Protein AF-A0A2T1G2M9-F1 (afdb_monomer_lite)

Organism: NCBI:txid2107692

Radius of gyration: 18.9 Å; chains: 1; bounding box: 40×46×60 Å

Sequence (137 aa):
MAQLNNSDRDLKHLKDRISRMSFEEITSLNQQALITLLFIYSNGVNEYSDKDIEMYPGLAEQNRIVHETVGDYLILDLLRCSGYIEGESGRQSRWSKIFLTDKGLEKAKQLHKNFVATIAKRAEAVDSSIDIMHLTS

Secondary structure (DSSP, 8-state):
-HHHHHHHHHHHHHHHHHTTS-HHHHHHHHHHHHHHHHHHHHTT-SEEEHHHHHTHHHHHHHTT--HHHHHTTHHHHHHHHTTSEEEE--SS-S-SEEEE-HHHHHHHHHHHHHHHHHHHHHHHHHHHHHHHHHS--

pLDDT: mean 70.48, std 14.75, range [35.69, 93.56]

Structure (mmCIF, N/CA/C/O backbone):
data_AF-A0A2T1G2M9-F1
#
_entry.id   AF-A0A2T1G2M9-F1
#
loop_
_atom_site.group_PDB
_atom_site.id
_atom_site.type_symbol
_atom_site.label_atom_id
_atom_site.label_alt_id
_atom_site.label_comp_id
_atom_site.label_asym_id
_atom_site.label_entity_id
_atom_site.label_seq_id
_atom_site.pdbx_PDB_ins_code
_atom_site.Cartn_x
_atom_site.Cartn_y
_atom_site.Cartn_z
_atom_site.occupancy
_atom_site.B_iso_or_equiv
_atom_site.auth_seq_id
_atom_site.auth_comp_id
_atom_site.auth_asym_id
_atom_site.auth_atom_id
_atom_site.pdbx_PDB_model_num
ATOM 1 N N . MET A 1 1 ? 7.390 -16.611 -21.561 1.00 37.44 1 MET A N 1
ATOM 2 C CA . MET A 1 1 ? 8.665 -16.731 -20.811 1.00 37.44 1 MET A CA 1
ATOM 3 C C . MET A 1 1 ? 9.359 -15.388 -20.518 1.00 37.44 1 MET A C 1
ATOM 5 O O . MET A 1 1 ? 10.089 -15.332 -19.544 1.00 37.44 1 MET A O 1
ATOM 9 N N . ALA A 1 2 ? 9.126 -14.292 -21.263 1.00 38.94 2 ALA A N 1
ATOM 10 C CA . ALA A 1 2 ? 9.784 -12.993 -21.009 1.00 38.94 2 ALA A CA 1
ATOM 11 C C . ALA A 1 2 ? 9.288 -12.212 -19.762 1.00 38.94 2 ALA A C 1
ATOM 13 O O . ALA A 1 2 ? 10.010 -11.360 -19.259 1.00 38.94 2 ALA A O 1
ATOM 14 N N . GLN A 1 3 ? 8.093 -12.508 -19.233 1.00 38.34 3 GLN A N 1
ATOM 15 C CA . GLN A 1 3 ? 7.515 -11.787 -18.084 1.00 38.34 3 GLN A CA 1
ATOM 16 C C . GLN A 1 3 ? 8.158 -12.134 -16.727 1.00 38.34 3 GLN A C 1
ATOM 18 O O . GLN A 1 3 ? 8.240 -11.270 -15.860 1.00 38.34 3 GLN A O 1
ATOM 23 N N . LEU A 1 4 ? 8.663 -13.362 -16.552 1.00 35.69 4 LEU A N 1
ATOM 24 C CA . LEU A 1 4 ? 9.295 -13.801 -15.297 1.00 35.69 4 LEU A CA 1
ATOM 25 C C . LEU A 1 4 ? 10.619 -13.064 -15.023 1.00 35.69 4 LEU A C 1
ATOM 27 O O . LEU A 1 4 ? 10.869 -12.644 -13.899 1.00 35.69 4 LEU A O 1
ATOM 31 N N . ASN A 1 5 ? 11.418 -12.808 -16.066 1.00 42.44 5 ASN A N 1
ATOM 32 C CA . ASN A 1 5 ? 12.734 -12.167 -15.936 1.00 42.44 5 ASN A CA 1
ATOM 33 C C . ASN A 1 5 ? 12.679 -10.691 -15.500 1.00 42.44 5 ASN A C 1
ATOM 35 O O . ASN A 1 5 ? 13.643 -10.192 -14.918 1.00 42.44 5 ASN A O 1
ATOM 39 N N . ASN A 1 6 ? 11.579 -9.986 -15.782 1.00 49.31 6 ASN A N 1
ATOM 40 C CA . ASN A 1 6 ? 11.415 -8.590 -15.368 1.00 49.31 6 ASN A CA 1
ATOM 41 C C . ASN A 1 6 ? 10.977 -8.490 -13.900 1.00 49.31 6 ASN A C 1
ATOM 43 O O . ASN A 1 6 ? 11.483 -7.641 -13.174 1.00 49.31 6 ASN A O 1
ATOM 47 N N . SER A 1 7 ? 10.122 -9.407 -13.435 1.00 56.09 7 SER A N 1
ATOM 48 C CA . SER A 1 7 ? 9.645 -9.420 -12.046 1.00 56.09 7 SER A CA 1
ATOM 49 C C . SER A 1 7 ? 10.781 -9.629 -11.036 1.00 56.09 7 SER A C 1
ATOM 51 O O . SER A 1 7 ? 10.818 -8.955 -10.010 1.00 56.09 7 SER A O 1
ATOM 53 N N . ASP A 1 8 ? 11.736 -10.515 -11.330 1.00 59.84 8 ASP A N 1
ATOM 54 C CA . ASP A 1 8 ? 12.868 -10.787 -10.431 1.00 59.84 8 ASP A CA 1
ATOM 55 C C . ASP A 1 8 ? 13.885 -9.639 -10.387 1.00 59.84 8 ASP A C 1
ATOM 57 O O . ASP A 1 8 ? 14.480 -9.353 -9.342 1.00 59.84 8 ASP A O 1
ATOM 61 N N . ARG A 1 9 ? 14.077 -8.947 -11.515 1.00 63.16 9 ARG A N 1
ATOM 62 C CA . ARG A 1 9 ? 14.957 -7.777 -11.603 1.00 63.16 9 ARG A CA 1
ATOM 63 C C . ARG A 1 9 ? 14.388 -6.597 -10.817 1.00 63.16 9 ARG A C 1
ATOM 65 O O . ARG A 1 9 ? 15.129 -5.959 -10.069 1.00 63.16 9 ARG A O 1
ATOM 72 N N . ASP A 1 10 ? 13.089 -6.358 -10.945 1.00 64.38 10 ASP A N 1
ATOM 73 C CA . ASP A 1 10 ? 12.380 -5.284 -10.248 1.00 64.38 10 ASP A CA 1
ATOM 74 C C . ASP A 1 10 ? 12.355 -5.530 -8.734 1.00 64.38 10 ASP A C 1
ATOM 76 O O . ASP A 1 10 ? 12.642 -4.629 -7.943 1.00 64.38 10 ASP A O 1
ATOM 80 N N . LEU A 1 11 ? 12.136 -6.784 -8.323 1.00 67.38 11 LEU A N 1
ATOM 81 C CA . LEU A 1 11 ? 12.210 -7.195 -6.922 1.00 67.38 11 LEU A CA 1
ATOM 82 C C . LEU A 1 11 ? 13.616 -6.985 -6.339 1.00 67.38 11 LEU A C 1
ATOM 84 O O . LEU A 1 11 ? 13.758 -6.549 -5.195 1.00 67.38 11 LEU A O 1
ATOM 88 N N . LYS A 1 12 ? 14.666 -7.292 -7.112 1.00 76.44 12 LYS A N 1
ATOM 89 C CA . LYS A 1 12 ? 16.057 -7.072 -6.698 1.00 76.44 12 LYS A CA 1
ATOM 90 C C . LYS A 1 12 ? 16.358 -5.583 -6.529 1.00 76.44 12 LYS A C 1
ATOM 92 O O . LYS A 1 12 ? 16.911 -5.201 -5.505 1.00 76.44 12 LYS A O 1
ATOM 97 N N . HIS A 1 13 ? 15.944 -4.750 -7.480 1.00 76.06 13 HIS A N 1
ATOM 98 C CA . HIS A 1 13 ? 16.124 -3.301 -7.402 1.00 76.06 13 HIS A CA 1
ATOM 99 C C . HIS A 1 13 ? 15.395 -2.689 -6.194 1.00 76.06 13 HIS A C 1
ATOM 101 O O . HIS A 1 13 ? 15.981 -1.894 -5.458 1.00 76.06 13 HIS A O 1
ATOM 107 N N . LEU A 1 14 ? 14.151 -3.111 -5.933 1.00 76.50 14 LEU A N 1
ATOM 108 C CA . LEU A 1 14 ? 13.387 -2.691 -4.754 1.00 76.50 14 LEU A CA 1
ATOM 109 C C . LEU A 1 14 ? 14.099 -3.081 -3.450 1.00 76.50 14 LEU A C 1
ATOM 111 O O . LEU A 1 14 ? 14.249 -2.248 -2.557 1.00 76.50 14 LEU A O 1
ATOM 115 N N . LYS A 1 15 ? 14.574 -4.330 -3.347 1.00 79.69 15 LYS A N 1
ATOM 116 C CA . LYS A 1 15 ? 15.324 -4.816 -2.177 1.00 79.69 15 LYS A CA 1
ATOM 117 C C . LYS A 1 15 ? 16.620 -4.041 -1.961 1.00 79.69 15 LYS A C 1
ATOM 119 O O . LYS A 1 15 ? 16.880 -3.609 -0.840 1.00 79.69 15 LYS A O 1
ATOM 124 N N . ASP A 1 16 ? 17.398 -3.834 -3.021 1.00 83.62 16 ASP A N 1
ATOM 125 C CA . ASP A 1 16 ? 18.659 -3.092 -2.960 1.00 83.62 16 ASP A CA 1
ATOM 126 C C . ASP A 1 16 ? 18.419 -1.655 -2.485 1.00 83.62 16 ASP A C 1
ATOM 128 O O . ASP A 1 16 ? 19.193 -1.130 -1.683 1.00 83.62 16 ASP A O 1
ATOM 132 N N . ARG A 1 17 ? 17.318 -1.031 -2.910 1.00 79.81 17 ARG A N 1
ATOM 133 C CA . ARG A 1 17 ? 16.966 0.329 -2.504 1.00 79.81 17 ARG A CA 1
ATOM 134 C C . ARG A 1 17 ? 16.499 0.407 -1.053 1.00 79.81 17 ARG A C 1
ATOM 136 O O . ARG A 1 17 ? 17.063 1.194 -0.302 1.00 79.81 17 ARG A O 1
ATOM 143 N N . ILE A 1 18 ? 15.573 -0.458 -0.632 1.00 81.06 18 ILE A N 1
ATOM 144 C CA . ILE A 1 18 ? 15.118 -0.536 0.770 1.00 81.06 18 ILE A CA 1
ATOM 145 C C . ILE A 1 18 ? 16.299 -0.805 1.713 1.00 81.06 18 ILE A C 1
ATOM 147 O O . ILE A 1 18 ? 16.361 -0.225 2.790 1.00 81.06 18 ILE A O 1
ATOM 151 N N . SER A 1 19 ? 17.273 -1.626 1.304 1.00 83.50 19 SER A N 1
ATOM 152 C CA . SER A 1 19 ? 18.442 -1.953 2.136 1.00 83.50 19 SER A CA 1
ATOM 153 C C . SER A 1 19 ? 19.365 -0.766 2.444 1.00 83.50 19 SER A C 1
ATOM 155 O O . SER A 1 19 ? 20.139 -0.829 3.396 1.00 83.50 19 SER A O 1
ATOM 157 N N . ARG A 1 20 ? 19.292 0.308 1.647 1.00 85.56 20 ARG A N 1
ATOM 158 C CA . ARG A 1 20 ? 20.090 1.535 1.811 1.00 85.56 20 ARG A CA 1
ATOM 159 C C . ARG A 1 20 ? 19.332 2.649 2.529 1.00 85.56 20 ARG A C 1
ATOM 161 O O . ARG A 1 20 ? 19.926 3.685 2.803 1.00 85.56 20 ARG A O 1
ATOM 168 N N 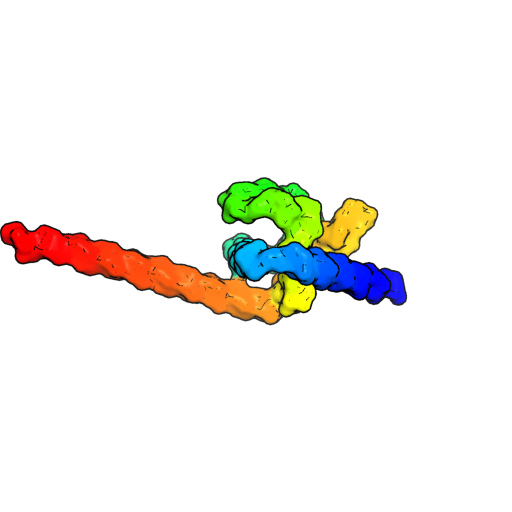. MET A 1 21 ? 18.044 2.449 2.795 1.00 84.62 21 MET A N 1
ATOM 169 C CA . MET A 1 21 ? 17.198 3.417 3.483 1.00 84.62 21 MET A CA 1
ATOM 170 C C . MET A 1 21 ? 17.359 3.270 4.995 1.00 84.62 21 MET A C 1
ATOM 172 O O . MET A 1 21 ? 17.470 2.165 5.532 1.00 84.62 21 MET A O 1
ATOM 176 N N . SER A 1 22 ? 17.337 4.394 5.696 1.00 84.38 22 SER A N 1
ATOM 177 C CA . SER A 1 22 ? 17.193 4.430 7.145 1.00 84.38 22 SER A CA 1
ATOM 178 C C . SER A 1 22 ? 15.830 3.884 7.580 1.00 84.38 22 SER A C 1
ATOM 180 O O . SER A 1 22 ? 14.872 3.791 6.808 1.00 84.38 22 SER A O 1
ATOM 182 N N . PHE A 1 23 ? 15.715 3.549 8.864 1.00 80.44 23 PHE A N 1
ATOM 183 C CA . PHE A 1 23 ? 14.453 3.081 9.435 1.00 80.44 23 PHE A CA 1
ATOM 184 C C . PHE A 1 23 ? 13.313 4.109 9.291 1.00 80.44 23 PHE A C 1
ATOM 186 O O . PHE A 1 23 ? 12.163 3.736 9.041 1.00 80.44 23 PHE A O 1
ATOM 193 N N . GLU A 1 24 ? 13.624 5.400 9.419 1.00 83.12 24 GLU A N 1
ATOM 194 C CA . GLU A 1 24 ? 12.656 6.492 9.269 1.00 83.12 24 GLU A CA 1
ATOM 195 C C . GLU A 1 24 ? 12.148 6.594 7.829 1.00 83.12 24 GLU A C 1
ATOM 197 O O . GLU A 1 24 ? 10.939 6.676 7.601 1.00 83.12 24 GLU A O 1
ATOM 202 N N . GLU A 1 25 ? 13.048 6.491 6.851 1.00 79.31 25 GLU A N 1
ATOM 203 C CA . GLU A 1 25 ? 12.693 6.480 5.430 1.00 79.31 25 GLU A CA 1
ATOM 204 C C . GLU A 1 25 ? 11.831 5.264 5.071 1.00 79.31 25 GLU A C 1
ATOM 206 O O . GLU A 1 25 ? 10.840 5.405 4.354 1.00 79.31 25 GLU A O 1
ATOM 211 N N . ILE A 1 26 ? 12.146 4.078 5.604 1.00 80.31 26 ILE A N 1
ATOM 212 C CA . ILE A 1 26 ? 11.330 2.866 5.412 1.00 80.31 26 ILE A CA 1
ATOM 213 C C . ILE A 1 26 ? 9.936 3.050 6.021 1.00 80.31 26 ILE A C 1
ATOM 215 O O . ILE A 1 26 ? 8.930 2.683 5.409 1.00 80.31 26 ILE A O 1
ATOM 219 N N . THR A 1 27 ? 9.861 3.629 7.219 1.00 78.31 27 THR A N 1
ATOM 220 C CA . THR A 1 27 ? 8.588 3.890 7.902 1.00 78.31 27 THR A CA 1
ATOM 221 C C . THR A 1 27 ? 7.731 4.863 7.096 1.00 78.31 27 THR A C 1
ATOM 223 O O . THR A 1 27 ? 6.551 4.590 6.867 1.00 78.31 27 THR A O 1
ATOM 226 N N . SER A 1 28 ? 8.330 5.951 6.611 1.00 80.75 28 SER A N 1
ATOM 227 C CA . SER A 1 28 ? 7.676 6.939 5.751 1.00 80.75 28 SER A CA 1
ATOM 228 C C . SER A 1 28 ? 7.186 6.314 4.440 1.00 80.75 28 SER A C 1
ATOM 230 O O . SER A 1 28 ? 6.014 6.455 4.091 1.00 80.75 28 SER A O 1
ATOM 232 N N . LEU A 1 29 ? 8.028 5.524 3.764 1.00 82.19 29 LEU A N 1
ATOM 233 C CA . LEU A 1 29 ? 7.666 4.807 2.537 1.00 82.19 29 LEU A CA 1
ATOM 234 C C . LEU A 1 29 ? 6.469 3.874 2.757 1.00 82.19 29 LEU A C 1
ATOM 236 O O . LEU A 1 29 ? 5.525 3.865 1.967 1.00 82.19 29 LEU A O 1
ATOM 240 N N . ASN A 1 30 ? 6.481 3.102 3.845 1.00 83.25 30 ASN A N 1
ATOM 241 C CA . ASN A 1 30 ? 5.386 2.196 4.173 1.00 83.25 30 ASN A CA 1
ATOM 242 C C . ASN A 1 30 ? 4.085 2.961 4.471 1.00 83.25 30 ASN A C 1
ATOM 244 O O . ASN A 1 30 ? 3.014 2.559 4.020 1.00 83.25 30 ASN A O 1
ATOM 248 N N . GLN A 1 31 ? 4.157 4.089 5.184 1.00 82.19 31 GLN A N 1
ATOM 249 C CA . GLN A 1 31 ? 2.993 4.949 5.421 1.00 82.19 31 GLN A CA 1
ATOM 250 C C . GLN A 1 31 ? 2.424 5.502 4.110 1.00 82.19 31 GLN A C 1
ATOM 252 O O . GLN A 1 31 ? 1.219 5.399 3.878 1.00 82.19 31 GLN A O 1
ATOM 257 N N . GLN A 1 32 ? 3.280 6.015 3.224 1.00 80.31 32 GLN A N 1
ATOM 258 C CA . GLN A 1 32 ? 2.877 6.514 1.908 1.00 80.31 32 GLN A CA 1
ATOM 259 C C . GLN A 1 32 ? 2.243 5.416 1.046 1.00 80.31 32 GLN A C 1
ATOM 261 O O . GLN A 1 32 ? 1.240 5.667 0.378 1.00 80.31 32 GLN A O 1
ATOM 266 N N . ALA A 1 33 ? 2.760 4.185 1.108 1.00 83.69 33 ALA A N 1
ATOM 267 C CA . ALA A 1 33 ? 2.179 3.043 0.408 1.00 83.69 33 ALA A CA 1
ATOM 268 C C . ALA A 1 33 ? 0.789 2.662 0.942 1.00 83.69 33 ALA A C 1
ATOM 270 O O . ALA A 1 33 ? -0.117 2.378 0.162 1.00 83.69 33 ALA A O 1
ATOM 271 N N . LEU A 1 34 ? 0.571 2.702 2.258 1.00 84.75 34 LEU A N 1
ATOM 272 C CA . LEU A 1 34 ? -0.750 2.429 2.836 1.00 84.75 34 LEU A CA 1
ATOM 273 C C . LEU A 1 34 ? -1.766 3.542 2.532 1.00 84.75 34 LEU A C 1
ATOM 275 O O . LEU A 1 34 ? -2.922 3.236 2.247 1.00 84.75 34 LEU A O 1
ATOM 279 N N . ILE A 1 35 ? -1.346 4.813 2.556 1.00 81.38 35 ILE A N 1
ATOM 280 C CA . ILE A 1 35 ? -2.184 5.960 2.152 1.00 81.38 35 ILE A CA 1
ATOM 281 C C . ILE A 1 35 ? -2.585 5.822 0.686 1.00 81.38 35 ILE A C 1
ATOM 283 O O . ILE A 1 35 ? -3.754 5.949 0.336 1.00 81.38 35 ILE A O 1
ATOM 287 N N . THR A 1 36 ? -1.615 5.484 -0.155 1.00 80.31 36 THR A N 1
ATOM 288 C CA . THR A 1 36 ? -1.829 5.188 -1.566 1.00 80.31 36 THR A CA 1
ATOM 289 C C . THR A 1 36 ? -2.866 4.081 -1.765 1.00 80.3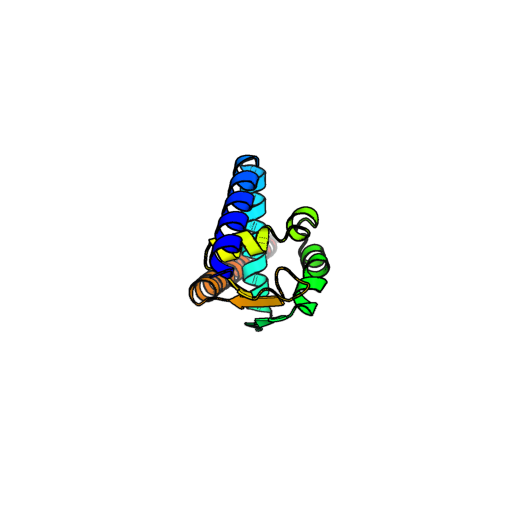1 36 THR A C 1
ATOM 291 O O . THR A 1 36 ? -3.809 4.243 -2.533 1.00 80.31 36 THR A O 1
ATOM 294 N N . LEU A 1 37 ? -2.723 2.959 -1.053 1.00 83.94 37 LEU A N 1
ATOM 295 C CA . LEU A 1 37 ? -3.657 1.838 -1.145 1.00 83.94 37 LEU A CA 1
ATOM 296 C C . LEU A 1 37 ? -5.083 2.249 -0.742 1.00 83.94 37 LEU A C 1
ATOM 298 O O . LEU A 1 37 ? -6.054 1.842 -1.379 1.00 83.94 37 LEU A O 1
ATOM 302 N N . LEU A 1 38 ? -5.209 3.078 0.298 1.00 80.69 38 LEU A N 1
ATOM 303 C CA . LEU A 1 38 ? -6.489 3.636 0.729 1.00 80.69 38 LEU A CA 1
ATOM 304 C C . LEU A 1 38 ? -7.099 4.558 -0.337 1.00 80.69 38 LEU A C 1
ATOM 306 O O . LEU A 1 38 ? -8.310 4.514 -0.538 1.00 80.69 38 LEU A O 1
ATOM 310 N N . PHE A 1 39 ? -6.277 5.348 -1.030 1.00 77.56 39 PHE A N 1
ATOM 311 C CA . PHE A 1 39 ? -6.716 6.239 -2.105 1.00 77.56 39 PHE A CA 1
ATOM 312 C C . PHE A 1 39 ? -7.230 5.468 -3.326 1.00 77.56 39 PHE A C 1
ATOM 314 O O . PHE A 1 39 ? -8.308 5.772 -3.843 1.00 77.56 39 PHE A O 1
ATOM 321 N N . ILE A 1 40 ? -6.487 4.439 -3.749 1.00 76.00 40 ILE A N 1
ATOM 322 C CA . ILE A 1 40 ? -6.893 3.520 -4.824 1.00 76.00 40 ILE A CA 1
ATOM 323 C C . ILE A 1 40 ? -8.285 2.952 -4.512 1.00 76.00 40 ILE A C 1
ATOM 325 O O . ILE A 1 40 ? -9.190 2.996 -5.337 1.00 76.00 40 ILE A O 1
ATOM 329 N N . TYR A 1 41 ? -8.490 2.506 -3.273 1.00 81.00 41 TYR A N 1
ATOM 330 C CA . TYR A 1 41 ? -9.784 2.009 -2.813 1.00 81.00 41 TYR A CA 1
ATOM 331 C C . TYR A 1 41 ? -10.883 3.087 -2.762 1.00 81.00 41 TYR A C 1
ATOM 333 O O . TYR A 1 41 ? -12.011 2.836 -3.183 1.00 81.00 41 TYR A O 1
ATOM 341 N N . SER A 1 42 ? -10.592 4.291 -2.254 1.00 72.19 42 SER A N 1
ATOM 342 C CA . SER A 1 42 ? -11.613 5.321 -2.005 1.00 72.19 42 SER A CA 1
ATOM 343 C C . SER A 1 42 ? -12.204 5.952 -3.263 1.00 72.19 42 SER A C 1
ATOM 345 O O . SER A 1 42 ? -13.318 6.462 -3.204 1.00 72.19 42 SER A O 1
ATOM 347 N N . ASN A 1 43 ? -11.499 5.913 -4.396 1.00 68.88 43 ASN A N 1
ATOM 348 C CA . ASN A 1 43 ? -12.055 6.406 -5.660 1.00 68.88 43 ASN A CA 1
ATOM 349 C C . ASN A 1 43 ? -13.139 5.481 -6.236 1.00 68.88 43 ASN A C 1
ATOM 351 O O . ASN A 1 43 ? -13.754 5.826 -7.239 1.00 68.88 43 ASN A O 1
ATOM 355 N N . GLY A 1 44 ? -13.381 4.310 -5.631 1.00 60.31 44 GLY A N 1
ATOM 356 C CA . GLY A 1 44 ? -14.395 3.356 -6.093 1.00 60.31 44 GLY A CA 1
ATOM 357 C C . GLY A 1 44 ? -14.052 2.690 -7.427 1.00 60.31 44 GLY A C 1
ATOM 358 O O . GLY A 1 44 ? -14.877 1.974 -7.992 1.00 60.31 44 GLY A O 1
ATOM 359 N N . VAL A 1 45 ? -12.837 2.918 -7.924 1.00 62.66 45 VAL A N 1
ATOM 360 C CA . VAL A 1 45 ? -12.325 2.395 -9.181 1.00 62.66 45 VAL A CA 1
ATOM 361 C C . VAL A 1 45 ? -11.347 1.268 -8.856 1.00 62.66 45 VAL A C 1
ATOM 363 O O . VAL A 1 45 ? -10.306 1.488 -8.248 1.00 62.66 45 VAL A O 1
ATOM 366 N N . ASN A 1 46 ? -11.686 0.045 -9.263 1.00 62.00 46 ASN A N 1
ATOM 367 C CA . ASN A 1 46 ? -10.823 -1.125 -9.060 1.00 62.00 46 ASN A CA 1
ATOM 368 C C . ASN A 1 46 ? -9.728 -1.262 -10.136 1.00 62.00 46 ASN A C 1
ATOM 370 O O . ASN A 1 46 ? -8.904 -2.168 -10.032 1.00 62.00 46 ASN A O 1
ATOM 374 N N . GLU A 1 47 ? -9.728 -0.396 -11.157 1.00 66.06 47 GLU A N 1
ATOM 375 C CA . GLU A 1 47 ? -8.819 -0.428 -12.309 1.00 66.06 47 GLU A CA 1
ATOM 376 C C . GLU A 1 47 ? -8.357 0.985 -12.690 1.00 66.06 47 GLU A C 1
ATOM 378 O O . GLU A 1 47 ? -9.161 1.816 -13.101 1.00 66.06 47 GLU A O 1
ATOM 383 N N . TYR A 1 48 ? -7.054 1.241 -12.617 1.00 68.00 48 TYR A N 1
ATOM 384 C CA . TYR A 1 48 ? -6.446 2.508 -13.036 1.00 68.00 48 TYR A CA 1
ATOM 385 C C . TYR A 1 48 ? -5.781 2.354 -14.398 1.00 68.00 48 TYR A C 1
ATOM 387 O O . TYR A 1 48 ? -5.112 1.348 -14.618 1.00 68.00 48 TYR A O 1
ATOM 395 N N . SER A 1 49 ? -5.936 3.331 -15.292 1.00 65.56 49 SER A N 1
ATOM 396 C CA . SER A 1 49 ? -5.317 3.347 -16.625 1.00 65.56 49 SER A CA 1
ATOM 397 C C . SER A 1 49 ? -3.987 4.109 -16.653 1.00 65.56 49 SER A C 1
ATOM 399 O O . SER A 1 49 ? -3.689 4.870 -15.736 1.00 65.56 49 SER A O 1
ATOM 401 N N . ASP A 1 50 ? -3.224 3.975 -17.746 1.00 60.81 50 ASP A N 1
ATOM 402 C CA . ASP A 1 50 ? -2.003 4.755 -18.027 1.00 60.81 50 ASP A CA 1
ATOM 403 C C . ASP A 1 50 ? -2.178 6.251 -17.717 1.00 60.81 50 ASP A C 1
ATOM 405 O O . ASP A 1 50 ? -1.328 6.850 -17.070 1.00 60.81 50 ASP A O 1
ATOM 409 N N . LYS A 1 51 ? -3.308 6.854 -18.112 1.00 63.72 51 LYS A N 1
ATOM 410 C CA . LYS A 1 51 ? -3.567 8.284 -17.878 1.00 63.72 51 LYS A CA 1
ATOM 411 C C . LYS A 1 51 ? -3.719 8.617 -16.396 1.00 63.72 51 LYS A C 1
ATOM 413 O O . LYS A 1 51 ? -3.246 9.656 -15.950 1.00 63.72 51 LYS A O 1
ATOM 418 N N . ASP A 1 52 ? -4.357 7.735 -15.634 1.00 64.62 52 ASP A N 1
ATOM 419 C CA . ASP A 1 52 ? -4.548 7.926 -14.194 1.00 64.62 52 ASP A CA 1
ATOM 420 C C . ASP A 1 52 ? -3.220 7.747 -13.439 1.00 64.62 52 ASP A C 1
ATOM 422 O O . ASP A 1 52 ? -2.967 8.409 -12.432 1.00 64.62 52 ASP A O 1
ATOM 426 N N . ILE A 1 53 ? -2.348 6.883 -13.966 1.00 62.81 53 ILE A N 1
ATOM 427 C CA . ILE A 1 53 ? -0.995 6.619 -13.463 1.00 62.81 53 ILE A CA 1
ATOM 428 C C . ILE A 1 53 ? -0.025 7.750 -13.849 1.00 62.81 53 ILE A C 1
ATOM 430 O O . ILE A 1 53 ? 0.837 8.126 -13.061 1.00 62.81 53 ILE A O 1
ATOM 434 N N . GLU A 1 54 ? -0.173 8.365 -15.019 1.00 63.09 54 GLU A N 1
ATOM 435 C CA . GLU A 1 54 ? 0.587 9.561 -15.408 1.00 63.09 54 GLU A CA 1
ATOM 436 C C . GLU A 1 54 ? 0.178 10.796 -14.599 1.00 63.09 54 GLU A C 1
ATOM 438 O O . GLU A 1 54 ? 1.010 11.658 -14.324 1.00 63.09 54 GLU A O 1
ATOM 443 N N . MET A 1 55 ? -1.083 10.875 -14.164 1.00 59.22 55 MET A N 1
ATOM 444 C CA . MET A 1 55 ? -1.546 11.894 -13.214 1.00 59.22 55 MET A CA 1
ATOM 445 C C . MET A 1 55 ? -1.125 11.600 -11.770 1.00 59.22 55 MET A C 1
ATOM 447 O O . MET A 1 55 ? -1.280 12.453 -10.896 1.00 59.22 55 MET A O 1
ATOM 451 N N . TYR A 1 56 ? -0.559 10.426 -11.502 1.00 60.38 56 TYR A N 1
ATOM 452 C CA . TYR A 1 56 ? -0.185 9.972 -10.170 1.00 60.38 56 TYR A CA 1
ATOM 453 C C . TYR A 1 56 ? 0.867 10.826 -9.451 1.00 60.38 56 TYR A C 1
ATOM 455 O O . TYR A 1 56 ? 0.733 10.982 -8.242 1.00 60.38 56 TYR A O 1
ATOM 463 N N . PRO A 1 57 ? 1.866 11.445 -10.113 1.00 55.66 57 PRO A N 1
ATOM 464 C CA . PRO A 1 57 ? 2.711 12.464 -9.489 1.00 55.66 57 PRO A CA 1
ATOM 465 C C . PRO A 1 57 ? 1.904 13.675 -8.995 1.00 55.66 57 PRO A C 1
ATOM 467 O O . PRO A 1 57 ? 2.147 14.160 -7.893 1.00 55.66 57 PRO A O 1
ATOM 470 N N . GLY A 1 58 ? 0.878 14.101 -9.742 1.00 51.53 58 GLY A N 1
ATOM 471 C CA . GLY A 1 58 ? -0.052 15.156 -9.321 1.00 51.53 58 GLY A CA 1
ATOM 472 C C . GLY A 1 58 ? -1.015 14.707 -8.213 1.00 51.53 58 GLY A C 1
ATOM 473 O O . GLY A 1 58 ? -1.307 15.471 -7.296 1.00 51.53 58 GLY A O 1
ATOM 474 N N . LEU A 1 59 ? -1.463 13.447 -8.233 1.00 50.62 59 LEU A N 1
ATOM 475 C CA . LEU A 1 59 ? -2.248 12.842 -7.147 1.00 50.62 59 LEU A CA 1
ATOM 476 C C . LEU A 1 59 ? -1.404 12.648 -5.877 1.00 50.62 59 LEU A C 1
ATOM 478 O O . LEU A 1 59 ? -1.900 12.810 -4.764 1.00 50.62 59 LEU A O 1
ATOM 482 N N . ALA A 1 60 ? -0.122 12.329 -6.026 1.00 53.00 60 ALA A N 1
ATOM 483 C CA . ALA A 1 60 ? 0.842 12.251 -4.943 1.00 53.00 60 ALA A CA 1
ATOM 484 C C . ALA A 1 60 ? 1.096 13.628 -4.326 1.00 53.00 60 ALA A C 1
ATOM 486 O O . ALA A 1 60 ? 1.053 13.755 -3.104 1.00 53.00 60 ALA A O 1
ATOM 487 N N . GLU A 1 61 ? 1.269 14.662 -5.150 1.00 51.16 61 GLU A N 1
ATOM 488 C CA . GLU A 1 61 ? 1.399 16.054 -4.713 1.00 51.16 61 GLU A CA 1
ATOM 489 C C . GLU A 1 61 ? 0.155 16.524 -3.937 1.00 51.16 61 GLU A C 1
ATOM 491 O O . GLU A 1 61 ? 0.281 17.070 -2.838 1.00 51.16 61 GLU A O 1
ATOM 496 N N . GLN A 1 62 ? -1.052 16.200 -4.421 1.00 48.31 62 GLN A N 1
ATOM 497 C CA . GLN A 1 62 ? -2.316 16.453 -3.709 1.00 48.31 62 GLN A CA 1
ATOM 498 C C . GLN A 1 62 ? -2.399 15.742 -2.347 1.00 48.31 62 GLN A C 1
ATOM 500 O O . GLN A 1 62 ? -3.031 16.253 -1.422 1.00 48.31 62 GLN A O 1
ATOM 505 N N . ASN A 1 63 ? -1.729 14.596 -2.195 1.00 48.59 63 ASN A N 1
ATOM 506 C CA . ASN A 1 63 ? -1.687 13.809 -0.960 1.00 48.59 63 ASN A CA 1
ATOM 507 C C . ASN A 1 63 ? -0.397 14.010 -0.139 1.00 48.59 63 ASN A C 1
ATOM 509 O O . ASN A 1 63 ? -0.165 13.271 0.820 1.00 48.59 63 ASN A O 1
ATOM 513 N N . ARG A 1 64 ? 0.443 15.002 -0.484 1.00 52.56 64 ARG A N 1
ATOM 514 C CA . ARG A 1 64 ? 1.769 15.251 0.127 1.00 52.56 64 ARG A CA 1
ATOM 515 C C . ARG A 1 64 ? 2.685 14.016 0.154 1.00 52.56 64 ARG A C 1
ATOM 517 O O . ARG A 1 64 ? 3.558 13.903 1.014 1.00 52.56 64 ARG A O 1
ATOM 524 N N . ILE A 1 65 ? 2.486 13.081 -0.768 1.00 51.34 65 ILE A N 1
ATOM 525 C CA . ILE A 1 65 ? 3.395 11.960 -0.999 1.00 51.34 65 ILE A CA 1
ATOM 526 C C . ILE A 1 65 ? 4.617 12.537 -1.716 1.00 51.34 65 ILE A C 1
ATOM 528 O O . ILE A 1 65 ? 4.484 13.266 -2.698 1.00 51.34 65 ILE A O 1
ATOM 532 N N . VAL A 1 66 ? 5.813 12.257 -1.198 1.00 49.03 66 VAL A N 1
ATOM 533 C CA . VAL A 1 66 ? 7.055 12.854 -1.705 1.00 49.03 66 VAL A CA 1
ATOM 534 C C . VAL A 1 66 ? 7.257 12.458 -3.173 1.00 49.03 66 VAL A C 1
ATOM 536 O O . VAL A 1 66 ? 7.328 11.277 -3.512 1.00 49.03 66 VAL A O 1
ATOM 539 N N . HIS A 1 67 ? 7.353 13.461 -4.050 1.00 42.59 67 HIS A N 1
ATOM 540 C CA . HIS A 1 67 ? 7.399 13.302 -5.509 1.00 42.59 67 HIS A CA 1
ATOM 541 C C . HIS A 1 67 ? 8.567 12.410 -5.982 1.00 42.59 67 HIS A C 1
ATOM 543 O O . HIS A 1 67 ? 8.430 11.656 -6.945 1.00 42.59 67 HIS A O 1
ATOM 549 N N . GLU A 1 68 ? 9.697 12.419 -5.267 1.00 45.72 68 GLU A N 1
ATOM 550 C CA . GLU A 1 68 ? 10.856 11.553 -5.548 1.00 45.72 68 GLU A CA 1
ATOM 551 C C . GLU A 1 68 ? 10.555 10.056 -5.359 1.00 45.72 68 GLU A C 1
ATOM 553 O O . GLU A 1 68 ? 11.135 9.207 -6.030 1.00 45.72 68 GLU A O 1
ATOM 558 N N . THR A 1 69 ? 9.618 9.707 -4.475 1.00 50.62 69 THR A N 1
ATOM 559 C CA . THR A 1 69 ? 9.210 8.317 -4.208 1.00 50.62 69 THR A CA 1
ATOM 560 C C . THR A 1 69 ? 8.228 7.792 -5.264 1.00 50.62 69 THR A C 1
ATOM 562 O O . THR A 1 69 ? 8.092 6.582 -5.462 1.00 50.62 69 THR A O 1
ATOM 565 N N . VAL A 1 70 ? 7.561 8.713 -5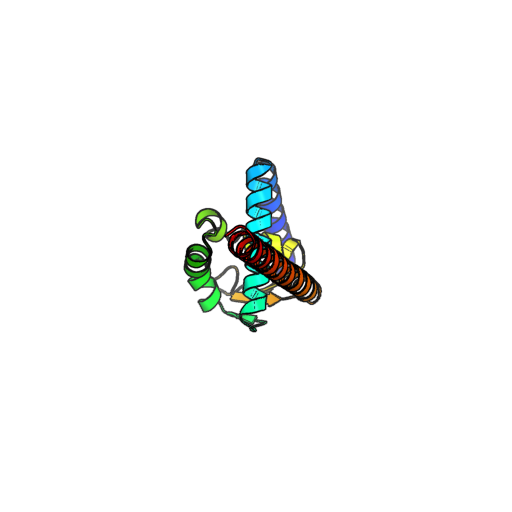.965 1.00 49.19 70 VAL A N 1
ATOM 566 C CA . VAL A 1 70 ? 6.531 8.451 -6.979 1.00 49.19 70 VAL A CA 1
ATOM 567 C C . VAL A 1 70 ? 7.131 8.392 -8.381 1.00 49.19 70 VAL A C 1
ATOM 569 O O . VAL A 1 70 ? 6.749 7.516 -9.154 1.00 49.19 70 VAL A O 1
ATOM 572 N N . GLY A 1 71 ? 8.121 9.243 -8.681 1.00 52.72 71 GLY A N 1
ATOM 573 C CA . GLY A 1 71 ? 8.818 9.261 -9.975 1.00 52.72 71 GLY A CA 1
ATOM 574 C C . GLY A 1 71 ? 9.494 7.934 -10.346 1.00 52.72 71 GLY A C 1
ATOM 575 O O . GLY A 1 71 ? 9.617 7.623 -11.526 1.00 52.72 71 GLY A O 1
ATOM 576 N N . ASP A 1 72 ? 9.842 7.115 -9.349 1.00 61.50 72 ASP A N 1
ATOM 577 C CA . ASP A 1 72 ? 10.481 5.806 -9.540 1.00 61.50 72 ASP A CA 1
ATOM 578 C C . ASP A 1 72 ? 9.527 4.608 -9.398 1.00 61.50 72 ASP A C 1
ATOM 580 O O . ASP A 1 72 ? 9.975 3.460 -9.362 1.00 61.50 72 ASP A O 1
ATOM 584 N N . TYR A 1 73 ? 8.212 4.838 -9.307 1.00 71.88 73 TYR A N 1
ATOM 585 C CA . TYR A 1 73 ? 7.197 3.792 -9.100 1.00 71.88 73 TYR A CA 1
ATOM 586 C C . TYR A 1 73 ? 7.427 2.919 -7.849 1.00 71.88 73 TYR A C 1
ATOM 588 O O . TYR A 1 73 ? 6.821 1.856 -7.713 1.00 71.88 73 TYR A O 1
ATOM 596 N N . LEU A 1 74 ? 8.261 3.367 -6.902 1.00 77.31 74 LEU A N 1
ATOM 597 C CA . LEU A 1 74 ? 8.716 2.574 -5.754 1.00 77.31 74 LEU A CA 1
ATOM 598 C C . LEU A 1 74 ? 7.554 2.126 -4.858 1.00 77.31 74 LEU A C 1
ATOM 600 O O . LEU A 1 74 ? 7.537 1.004 -4.357 1.00 77.31 74 LEU A O 1
ATOM 604 N N . ILE A 1 75 ? 6.560 2.999 -4.683 1.00 80.25 75 ILE A N 1
ATOM 605 C CA . ILE A 1 75 ? 5.345 2.704 -3.917 1.00 80.25 75 ILE A CA 1
ATOM 606 C C . ILE A 1 75 ? 4.510 1.616 -4.603 1.00 80.25 75 ILE A C 1
ATOM 608 O O . ILE A 1 75 ? 4.037 0.694 -3.940 1.00 80.25 75 ILE A O 1
ATOM 612 N N . LEU A 1 76 ? 4.344 1.697 -5.923 1.00 80.44 76 LEU A N 1
ATOM 613 C CA . LEU A 1 76 ? 3.576 0.718 -6.693 1.00 80.44 76 LEU A CA 1
ATOM 614 C C . LEU A 1 76 ? 4.294 -0.636 -6.734 1.00 80.44 76 LEU A C 1
ATOM 616 O O . LEU A 1 76 ? 3.674 -1.676 -6.510 1.00 80.44 76 LEU A O 1
ATOM 620 N N . ASP A 1 77 ? 5.616 -0.624 -6.892 1.00 81.38 77 ASP A N 1
ATOM 621 C CA . ASP A 1 77 ? 6.451 -1.818 -6.771 1.00 81.38 77 ASP A CA 1
ATOM 622 C C . ASP A 1 77 ? 6.300 -2.462 -5.388 1.00 81.38 77 ASP A C 1
ATOM 624 O O . ASP A 1 77 ? 6.091 -3.673 -5.289 1.00 81.38 77 ASP A O 1
ATOM 628 N N . LEU A 1 78 ? 6.340 -1.667 -4.315 1.00 84.25 78 LEU A N 1
ATOM 629 C CA . LEU A 1 78 ? 6.169 -2.154 -2.947 1.00 84.25 78 LEU A CA 1
ATOM 630 C C . LEU A 1 78 ? 4.779 -2.766 -2.724 1.00 84.25 78 LEU A C 1
ATOM 632 O O . LEU A 1 78 ? 4.667 -3.846 -2.134 1.00 84.25 78 LEU A O 1
ATOM 636 N N . LEU A 1 79 ? 3.721 -2.114 -3.208 1.00 86.31 79 LEU A N 1
ATOM 637 C CA . LEU A 1 79 ? 2.350 -2.615 -3.099 1.00 86.31 79 LEU A CA 1
ATOM 638 C C . LEU A 1 79 ? 2.152 -3.916 -3.884 1.00 86.31 79 LEU A C 1
ATOM 640 O O . LEU A 1 79 ? 1.505 -4.839 -3.377 1.00 86.31 79 LEU A O 1
ATOM 644 N N . ARG A 1 80 ? 2.757 -4.038 -5.070 1.00 85.88 80 ARG A N 1
ATOM 645 C CA . ARG A 1 80 ? 2.720 -5.268 -5.874 1.00 85.88 80 ARG A CA 1
ATOM 646 C C . ARG A 1 80 ? 3.527 -6.392 -5.252 1.00 85.88 80 ARG A C 1
ATOM 648 O O . ARG A 1 80 ? 3.024 -7.505 -5.151 1.00 85.88 80 ARG A O 1
ATOM 655 N N . CYS A 1 81 ? 4.729 -6.112 -4.753 1.00 84.56 81 CYS A N 1
ATOM 656 C CA . CYS A 1 81 ? 5.538 -7.100 -4.030 1.00 84.56 81 CYS A CA 1
ATOM 657 C C . CYS A 1 81 ? 4.844 -7.584 -2.750 1.00 84.56 81 CYS A C 1
ATOM 659 O O . CYS A 1 81 ? 5.000 -8.734 -2.346 1.00 84.56 81 CYS A O 1
ATOM 661 N N . SER A 1 82 ? 4.038 -6.721 -2.130 1.00 85.94 82 SER A N 1
ATOM 662 C CA . SER A 1 82 ? 3.202 -7.070 -0.977 1.00 85.94 82 SER A CA 1
ATOM 663 C C . SER A 1 82 ? 1.937 -7.851 -1.363 1.00 85.94 82 SER A C 1
ATOM 665 O O . SER A 1 82 ? 1.223 -8.341 -0.480 1.00 85.94 82 SER A O 1
ATOM 667 N N . GLY A 1 83 ? 1.654 -7.991 -2.661 1.00 87.25 83 GLY A N 1
ATOM 668 C CA . GLY A 1 83 ? 0.482 -8.666 -3.212 1.00 87.25 83 GLY A CA 1
ATOM 669 C C . GLY A 1 83 ? -0.822 -7.897 -3.017 1.00 87.25 83 GLY A C 1
ATOM 670 O O . GLY A 1 83 ? -1.879 -8.518 -3.006 1.00 87.25 83 GLY A O 1
ATOM 671 N N . TYR A 1 84 ? -0.766 -6.582 -2.787 1.00 89.00 84 TYR A N 1
ATOM 672 C CA . TYR A 1 84 ? -1.959 -5.741 -2.632 1.00 89.00 84 TYR A CA 1
ATOM 673 C C . TYR A 1 84 ? -2.484 -5.214 -3.965 1.00 89.00 84 TYR A C 1
ATOM 675 O O . TYR A 1 84 ? -3.677 -4.954 -4.094 1.00 89.00 84 TYR A O 1
ATOM 683 N N . ILE A 1 85 ? -1.605 -5.072 -4.953 1.00 85.69 85 ILE A N 1
ATOM 684 C CA . ILE A 1 85 ? -1.995 -4.695 -6.306 1.00 85.69 85 ILE A CA 1
ATOM 685 C C . ILE A 1 85 ? -1.383 -5.648 -7.322 1.00 85.69 85 ILE A C 1
ATOM 687 O O . ILE A 1 85 ? -0.312 -6.218 -7.104 1.00 85.69 85 ILE A O 1
ATOM 691 N N . GLU A 1 86 ? -2.054 -5.765 -8.452 1.00 85.06 86 GLU A N 1
ATOM 692 C CA . GLU A 1 86 ? -1.510 -6.311 -9.685 1.00 85.06 86 GLU A CA 1
ATOM 693 C C . GLU A 1 86 ? -1.383 -5.190 -10.707 1.00 85.06 86 GLU A C 1
ATOM 695 O O . GLU A 1 86 ? -2.016 -4.142 -10.581 1.00 85.06 86 GLU A O 1
ATOM 700 N N . GLY A 1 87 ? -0.544 -5.389 -11.717 1.00 77.25 87 GLY A N 1
ATOM 701 C CA . GLY A 1 87 ? -0.465 -4.430 -12.801 1.00 77.25 87 GLY A CA 1
ATOM 702 C C . GLY A 1 87 ? 0.006 -5.037 -14.102 1.00 77.25 87 GLY A C 1
ATOM 703 O O . GLY A 1 87 ? 0.800 -5.982 -14.129 1.00 77.25 87 GLY A O 1
ATOM 704 N N . GLU A 1 88 ? -0.502 -4.457 -15.177 1.00 73.19 88 GLU A N 1
ATOM 705 C CA . GLU A 1 88 ? -0.090 -4.738 -16.541 1.00 73.19 88 GLU A CA 1
ATOM 706 C C . GLU A 1 88 ? 0.932 -3.692 -16.976 1.00 73.19 88 GLU A C 1
ATOM 708 O O . GLU A 1 88 ? 0.843 -2.524 -16.600 1.00 73.19 88 GLU A O 1
ATOM 713 N N . SER A 1 89 ? 1.910 -4.117 -17.770 1.00 69.25 89 SER A N 1
ATOM 714 C CA . SER A 1 89 ? 2.886 -3.217 -18.381 1.00 69.25 89 SER A CA 1
ATOM 715 C C . SER A 1 89 ? 2.493 -2.936 -19.828 1.00 69.25 89 SER A C 1
ATOM 717 O O . SER A 1 89 ? 2.166 -3.859 -20.580 1.00 69.25 89 SER A O 1
ATOM 719 N N . GLY A 1 90 ? 2.572 -1.670 -20.228 1.00 63.28 90 GLY A N 1
ATOM 720 C CA . GLY A 1 90 ? 2.288 -1.221 -21.586 1.00 63.28 90 GLY A CA 1
ATOM 721 C C . GLY A 1 90 ? 3.532 -1.242 -22.473 1.00 63.28 90 GLY A C 1
ATOM 722 O O . GLY A 1 90 ? 4.650 -1.483 -22.025 1.00 63.28 90 GLY A O 1
ATOM 723 N N . ARG A 1 91 ? 3.359 -0.932 -23.766 1.00 62.31 91 ARG A N 1
ATOM 724 C CA . ARG A 1 91 ? 4.491 -0.809 -24.711 1.00 62.31 91 ARG A CA 1
ATOM 725 C C . ARG A 1 91 ? 5.428 0.364 -24.392 1.00 62.31 91 ARG A C 1
ATOM 727 O O . ARG A 1 91 ? 6.571 0.339 -24.833 1.00 62.31 91 ARG A O 1
ATOM 734 N N . GLN A 1 92 ? 4.937 1.384 -23.684 1.00 62.53 92 GLN A N 1
ATOM 735 C CA . GLN A 1 92 ? 5.668 2.624 -23.384 1.00 62.53 92 GLN A CA 1
ATOM 736 C C . GLN A 1 92 ? 5.677 2.989 -21.891 1.00 62.53 92 GLN A C 1
ATOM 738 O O . GLN A 1 92 ? 6.412 3.886 -21.498 1.00 62.53 92 GLN A O 1
ATOM 743 N N . SER A 1 93 ? 4.910 2.273 -21.062 1.00 62.44 93 SER A N 1
ATOM 744 C CA . SER A 1 93 ? 4.767 2.538 -19.631 1.00 62.44 93 SER A CA 1
ATOM 745 C C . SER A 1 93 ? 5.033 1.273 -18.823 1.00 62.44 93 SER A C 1
ATOM 747 O O . SER A 1 93 ? 4.587 0.178 -19.182 1.00 62.44 93 SER A O 1
ATOM 749 N N . ARG A 1 94 ? 5.753 1.426 -17.706 1.00 65.44 94 ARG A N 1
ATOM 750 C CA . ARG A 1 94 ? 6.013 0.337 -16.753 1.00 65.44 94 ARG A CA 1
ATOM 751 C C . ARG A 1 94 ? 4.714 -0.169 -16.113 1.00 65.44 94 ARG A C 1
ATOM 753 O O . ARG A 1 94 ? 4.608 -1.365 -15.833 1.00 65.44 94 ARG A O 1
ATOM 760 N N . TRP A 1 95 ? 3.733 0.720 -15.967 1.00 67.94 95 TRP A N 1
ATOM 761 C CA . TRP A 1 95 ? 2.424 0.466 -15.379 1.00 67.94 95 TRP A CA 1
ATOM 762 C C . TRP A 1 95 ? 1.344 1.049 -16.286 1.00 67.94 95 TRP A C 1
ATOM 764 O O . TRP A 1 95 ? 1.094 2.248 -16.246 1.00 67.94 95 TRP A O 1
ATOM 774 N N . SER A 1 96 ? 0.724 0.200 -17.106 1.00 67.19 96 SER A N 1
ATOM 775 C CA . SER A 1 96 ? -0.393 0.598 -17.967 1.00 67.19 96 SER A CA 1
ATOM 776 C C . SER A 1 96 ? -1.752 0.397 -17.358 1.00 67.19 96 SER A C 1
ATOM 778 O O . SER A 1 96 ? -2.690 1.130 -17.676 1.00 67.19 96 SER A O 1
ATOM 780 N N . LYS A 1 97 ? -1.856 -0.601 -16.485 1.00 70.25 97 LYS A N 1
ATOM 781 C CA . LYS A 1 97 ? -3.027 -0.788 -15.648 1.00 70.25 97 LYS A CA 1
ATOM 782 C C . LYS A 1 97 ? -2.636 -1.258 -14.268 1.00 70.25 97 LYS A C 1
ATOM 784 O O . LYS A 1 97 ? -1.659 -1.995 -14.134 1.00 70.25 97 LYS A O 1
ATOM 789 N N . ILE A 1 98 ? -3.405 -0.854 -13.265 1.00 77.94 98 ILE A N 1
ATOM 790 C CA . ILE A 1 98 ? -3.256 -1.320 -11.884 1.00 77.94 98 ILE A CA 1
ATOM 791 C C . ILE A 1 98 ? -4.610 -1.787 -11.369 1.00 77.94 98 ILE A C 1
ATOM 793 O O . ILE A 1 98 ? -5.610 -1.094 -11.546 1.00 77.94 98 ILE A O 1
ATOM 797 N N . PHE A 1 99 ? -4.609 -2.930 -10.690 1.00 81.56 99 PHE A N 1
ATOM 798 C CA . PHE A 1 99 ? -5.789 -3.549 -10.103 1.00 81.56 99 PHE A CA 1
ATOM 799 C C . PHE A 1 99 ? -5.563 -3.819 -8.619 1.00 81.56 99 PHE A C 1
ATOM 801 O O . PHE A 1 99 ? -4.468 -4.219 -8.217 1.00 81.56 99 PHE A O 1
ATOM 808 N N . LEU A 1 100 ? -6.601 -3.647 -7.801 1.00 84.38 100 LEU A N 1
ATOM 809 C CA . LEU A 1 100 ? -6.595 -4.162 -6.431 1.00 84.38 100 LEU A CA 1
ATOM 810 C C . LEU A 1 100 ? -6.760 -5.682 -6.454 1.00 84.38 100 LEU A C 1
ATOM 812 O O . LEU A 1 100 ? -7.700 -6.197 -7.054 1.00 84.38 100 LEU A O 1
ATOM 816 N N . THR A 1 101 ? -5.889 -6.397 -5.746 1.00 89.56 101 THR A N 1
ATOM 817 C CA . THR A 1 101 ? -6.121 -7.820 -5.462 1.00 89.56 101 THR A CA 1
ATOM 818 C C . THR A 1 101 ? -7.152 -7.969 -4.345 1.00 89.56 101 THR A C 1
ATOM 820 O O . THR A 1 101 ? -7.372 -7.031 -3.575 1.00 89.56 101 THR A O 1
ATOM 823 N N . ASP A 1 102 ? -7.708 -9.167 -4.151 1.00 90.00 102 ASP A N 1
ATOM 824 C CA . ASP A 1 102 ? -8.574 -9.454 -2.994 1.00 90.00 102 ASP A CA 1
ATOM 825 C C . ASP A 1 102 ? -7.880 -9.122 -1.661 1.00 90.00 102 ASP A C 1
ATOM 827 O O . ASP A 1 102 ? -8.471 -8.542 -0.747 1.00 90.00 102 ASP A O 1
ATOM 831 N N . LYS A 1 103 ? -6.578 -9.423 -1.571 1.00 92.81 103 LYS A N 1
ATOM 832 C CA . LYS A 1 103 ? -5.746 -9.100 -0.407 1.00 92.81 103 LYS A CA 1
ATOM 833 C C . LYS A 1 103 ? -5.605 -7.588 -0.218 1.00 92.81 103 LYS A C 1
ATOM 835 O O . LYS A 1 103 ? -5.671 -7.103 0.913 1.00 92.81 103 LYS A O 1
ATOM 840 N N . GLY A 1 104 ? -5.380 -6.847 -1.301 1.00 90.44 104 GLY A N 1
ATOM 841 C CA . GLY A 1 104 ? -5.303 -5.389 -1.282 1.00 90.44 104 GLY A CA 1
ATOM 842 C C . GLY A 1 104 ? -6.618 -4.746 -0.886 1.00 90.44 104 GLY A C 1
ATOM 843 O O . GLY A 1 104 ? -6.625 -3.862 -0.033 1.00 90.44 10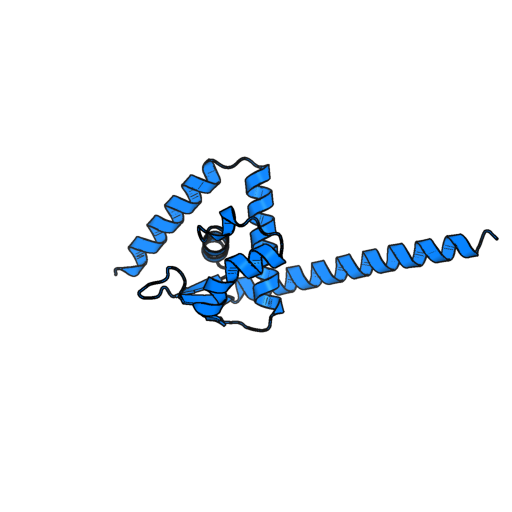4 GLY A O 1
ATOM 844 N N . LEU A 1 105 ? -7.725 -5.241 -1.434 1.00 89.81 105 LEU A N 1
ATOM 845 C CA . LEU A 1 105 ? -9.072 -4.780 -1.136 1.00 89.81 105 LEU A CA 1
ATOM 846 C C . LEU A 1 105 ? -9.413 -4.971 0.345 1.00 89.81 105 LEU A C 1
ATOM 848 O O . LEU A 1 105 ? -9.843 -4.026 1.007 1.00 89.81 105 LEU A O 1
ATOM 852 N N . GLU A 1 106 ? -9.176 -6.160 0.899 1.00 92.88 106 GLU A N 1
ATOM 853 C CA . GLU A 1 106 ? -9.390 -6.415 2.327 1.00 92.88 106 GLU A CA 1
ATOM 854 C C . GLU A 1 106 ? -8.503 -5.527 3.203 1.00 92.88 106 GLU A C 1
ATOM 856 O O . GLU A 1 106 ? -8.969 -4.942 4.187 1.00 92.88 106 GLU A O 1
ATOM 861 N N . LYS A 1 107 ? -7.235 -5.339 2.819 1.00 93.56 107 LYS A N 1
ATOM 862 C CA . LYS A 1 107 ? -6.338 -4.437 3.543 1.00 93.56 107 LYS A CA 1
ATOM 863 C C . LYS A 1 107 ? -6.826 -2.988 3.488 1.00 93.56 107 LYS A C 1
ATOM 865 O O . LYS A 1 107 ? -6.814 -2.313 4.517 1.00 93.56 107 LYS A O 1
ATOM 870 N N . ALA A 1 108 ? -7.287 -2.520 2.334 1.00 88.88 108 ALA A N 1
ATOM 871 C CA . ALA A 1 108 ? -7.801 -1.169 2.152 1.00 88.88 108 ALA A CA 1
ATOM 872 C C . ALA A 1 108 ? -9.092 -0.930 2.947 1.00 88.88 108 ALA A C 1
ATOM 874 O O . ALA A 1 108 ? -9.204 0.089 3.628 1.00 88.88 108 ALA A O 1
ATOM 875 N N . LYS A 1 109 ? -10.020 -1.898 2.976 1.00 89.44 109 LYS A N 1
ATOM 876 C CA . LYS A 1 109 ? -11.216 -1.852 3.837 1.00 89.44 109 LYS A CA 1
ATOM 877 C C . LYS A 1 109 ? -10.852 -1.737 5.314 1.00 89.44 109 LYS A C 1
ATOM 879 O O . LYS A 1 109 ? -11.441 -0.929 6.032 1.00 89.44 109 LYS A O 1
ATOM 884 N N . GLN A 1 110 ? -9.875 -2.518 5.778 1.00 91.88 110 GLN A N 1
ATOM 885 C CA . GLN A 1 110 ? -9.392 -2.435 7.160 1.00 91.88 110 GLN A CA 1
ATOM 886 C C . GLN A 1 110 ? -8.786 -1.063 7.467 1.00 91.88 110 GLN A C 1
ATOM 888 O O . GLN A 1 110 ? -9.097 -0.478 8.506 1.00 91.88 110 GLN A O 1
ATOM 893 N N . LEU A 1 111 ? -7.952 -0.532 6.566 1.00 89.56 111 LEU A N 1
ATOM 894 C CA . LEU A 1 111 ? -7.382 0.812 6.696 1.00 89.56 111 LEU A CA 1
ATOM 895 C C . LEU A 1 111 ? -8.483 1.871 6.758 1.00 89.56 111 LEU A C 1
ATOM 897 O O . LEU A 1 111 ? -8.465 2.703 7.660 1.00 89.56 111 LEU A O 1
ATOM 901 N N . HIS A 1 112 ? -9.469 1.794 5.865 1.00 86.56 112 HIS A N 1
ATOM 902 C CA . HIS A 1 112 ? -10.601 2.713 5.828 1.00 86.56 112 HIS A CA 1
ATOM 903 C C . HIS A 1 112 ? -11.412 2.663 7.128 1.00 86.56 112 HIS A C 1
ATOM 905 O O . HIS A 1 112 ? -11.657 3.699 7.742 1.00 86.56 112 HIS A O 1
ATOM 911 N N . LYS A 1 113 ? -11.755 1.463 7.613 1.00 87.44 113 LYS A N 1
ATOM 912 C CA . LYS A 1 113 ? -12.470 1.279 8.886 1.00 87.44 113 LYS A CA 1
ATOM 913 C C . LYS A 1 113 ? -11.701 1.882 10.062 1.00 87.44 113 LYS A C 1
ATOM 915 O O . LYS A 1 113 ? -12.289 2.580 10.885 1.00 87.44 113 LYS A O 1
ATOM 920 N N . ASN A 1 114 ? -10.393 1.640 10.136 1.00 86.62 114 ASN A N 1
ATOM 921 C CA . ASN A 1 114 ? -9.544 2.184 11.197 1.00 86.62 114 ASN A CA 1
ATOM 922 C C . ASN A 1 114 ? -9.420 3.708 11.105 1.00 86.62 114 ASN A C 1
ATOM 924 O O . ASN A 1 114 ? -9.435 4.388 12.131 1.00 86.62 114 ASN A O 1
ATOM 928 N N . PHE A 1 115 ? -9.319 4.244 9.890 1.00 82.56 115 PHE A N 1
ATOM 929 C CA . PHE A 1 115 ? -9.255 5.678 9.634 1.00 82.56 115 PHE A CA 1
ATOM 930 C C . PHE A 1 115 ? -10.543 6.379 10.082 1.00 82.56 115 PHE A C 1
ATOM 932 O O . PHE A 1 115 ? -10.484 7.301 10.894 1.00 82.56 115 PHE A O 1
ATOM 939 N N . VAL A 1 116 ? -11.706 5.873 9.659 1.00 81.38 116 VAL A N 1
ATOM 940 C CA . VAL A 1 116 ? -13.027 6.381 10.069 1.00 81.38 116 VAL A CA 1
ATOM 941 C C . VAL A 1 116 ? -13.206 6.296 11.585 1.00 81.38 116 VAL A C 1
ATOM 943 O O . VAL A 1 116 ? -13.579 7.284 12.211 1.00 81.38 116 VAL A O 1
ATOM 946 N N . ALA A 1 117 ? -12.872 5.159 12.203 1.00 80.75 117 ALA A N 1
ATOM 947 C CA . ALA A 1 117 ? -12.964 4.998 13.655 1.00 80.75 117 ALA A CA 1
ATOM 948 C C . ALA A 1 117 ? -12.039 5.966 14.415 1.00 80.75 117 ALA A C 1
ATOM 950 O O . ALA A 1 117 ? -12.396 6.458 15.483 1.00 80.75 117 ALA A O 1
ATOM 951 N N . THR A 1 118 ? -10.855 6.256 13.871 1.00 82.31 118 THR A N 1
ATOM 952 C CA . THR A 1 118 ? -9.919 7.222 14.464 1.00 82.31 118 THR A CA 1
ATOM 953 C C . THR A 1 118 ? -10.458 8.647 14.369 1.00 82.31 118 THR A C 1
ATOM 955 O O . THR A 1 118 ? -10.348 9.396 15.337 1.00 82.31 118 THR A O 1
ATOM 958 N N . ILE A 1 119 ? -11.063 9.020 13.237 1.00 77.31 119 ILE A N 1
ATOM 959 C CA . ILE A 1 119 ? -11.713 10.328 13.077 1.00 77.31 119 ILE A CA 1
ATOM 960 C C . ILE A 1 119 ? -12.890 10.460 14.043 1.00 77.31 119 ILE A C 1
ATOM 962 O O . ILE A 1 119 ? -12.958 11.456 14.755 1.00 77.31 119 ILE A O 1
ATOM 966 N N . ALA A 1 120 ? -13.762 9.452 14.122 1.00 74.62 120 ALA A N 1
ATOM 967 C CA . ALA A 1 120 ? -14.917 9.457 15.021 1.00 74.62 120 ALA A CA 1
ATOM 968 C C . ALA A 1 120 ? -14.498 9.648 16.488 1.00 74.62 120 ALA A C 1
ATOM 970 O O . ALA A 1 120 ? -14.971 10.568 17.146 1.00 74.62 120 ALA A O 1
ATOM 971 N N . LYS A 1 121 ? -13.508 8.879 16.962 1.00 78.31 121 LYS A N 1
ATOM 972 C CA . LYS A 1 121 ? -12.953 9.037 18.318 1.00 78.31 121 LYS A CA 1
ATOM 973 C C . LYS A 1 121 ? -12.382 10.430 18.576 1.00 78.31 121 LYS A C 1
ATOM 975 O O . LYS A 1 121 ? -12.486 10.946 19.683 1.00 78.31 121 LYS A O 1
ATOM 980 N N . ARG A 1 122 ? -11.733 11.035 17.575 1.00 75.25 122 ARG A N 1
ATOM 981 C CA . ARG A 1 122 ? -11.207 12.402 17.699 1.00 75.25 122 ARG A CA 1
ATOM 982 C C . ARG A 1 122 ? -12.326 13.437 17.728 1.00 75.25 122 ARG A C 1
ATOM 984 O O . ARG A 1 122 ? -12.207 14.392 18.482 1.00 75.25 122 ARG A O 1
ATOM 991 N N . ALA A 1 123 ? -13.391 13.247 16.955 1.00 68.69 123 ALA A N 1
ATOM 992 C CA . ALA A 1 123 ? -14.557 14.124 16.984 1.00 68.69 123 ALA A CA 1
ATOM 993 C C . ALA A 1 123 ? -15.259 14.075 18.353 1.00 68.69 123 ALA A C 1
ATOM 995 O O . ALA A 1 123 ? -15.486 15.123 18.945 1.00 68.69 123 ALA A O 1
ATOM 996 N N . GLU A 1 124 ? -15.485 12.881 18.910 1.00 72.88 124 GLU A N 1
ATOM 997 C CA . GLU A 1 124 ? -16.057 12.686 20.257 1.00 72.88 124 GLU A CA 1
ATOM 998 C C . GLU A 1 124 ? -15.193 13.317 21.366 1.00 72.88 124 GLU A C 1
ATOM 1000 O O . GLU A 1 124 ? -15.705 13.921 22.310 1.00 72.88 124 GLU A O 1
ATOM 1005 N N . ALA A 1 125 ? -13.865 13.215 21.252 1.00 69.69 125 ALA A N 1
ATOM 1006 C CA . ALA A 1 125 ? -12.937 13.850 22.188 1.00 69.69 125 ALA A CA 1
ATOM 1007 C C . ALA A 1 125 ? -12.993 15.388 22.126 1.00 69.69 125 ALA A C 1
ATOM 1009 O O . ALA A 1 125 ? -12.833 16.052 23.147 1.00 69.69 125 ALA A O 1
ATOM 1010 N N . VAL A 1 126 ? -13.225 15.964 20.943 1.00 65.94 126 VAL A N 1
ATOM 1011 C CA . VAL A 1 126 ? -13.402 17.415 20.785 1.00 65.94 126 VAL A CA 1
ATOM 1012 C C . VAL A 1 126 ? -14.750 17.863 21.357 1.00 65.94 126 VAL A C 1
ATOM 1014 O O . VAL A 1 126 ? -14.787 18.856 22.075 1.00 65.94 126 VAL A O 1
ATOM 1017 N N . ASP A 1 127 ? -15.824 17.109 21.121 1.00 58.50 127 ASP A N 1
ATOM 1018 C CA . ASP A 1 12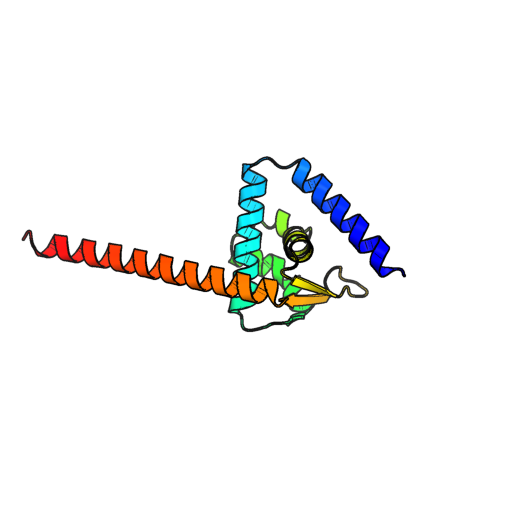7 ? -17.180 17.447 21.585 1.00 58.50 127 ASP A CA 1
ATOM 1019 C C . ASP A 1 127 ? -17.287 17.417 23.123 1.00 58.50 127 ASP A C 1
ATOM 1021 O O . ASP A 1 127 ? -17.709 18.379 23.762 1.00 58.50 127 ASP A O 1
ATOM 1025 N N . SER A 1 128 ? -16.741 16.370 23.748 1.00 57.88 128 SER A N 1
ATOM 1026 C CA . SER A 1 128 ? -16.650 16.253 25.214 1.00 57.88 128 SER A CA 1
ATOM 1027 C C . SER A 1 128 ? -15.761 17.314 25.882 1.00 57.88 128 SER A C 1
ATOM 1029 O O . SER A 1 128 ? -15.915 17.589 27.071 1.00 57.88 128 SER A O 1
ATOM 1031 N N . SER A 1 129 ? -14.850 17.947 25.134 1.00 57.59 129 SER A N 1
ATOM 1032 C CA . SER A 1 129 ? -14.024 19.0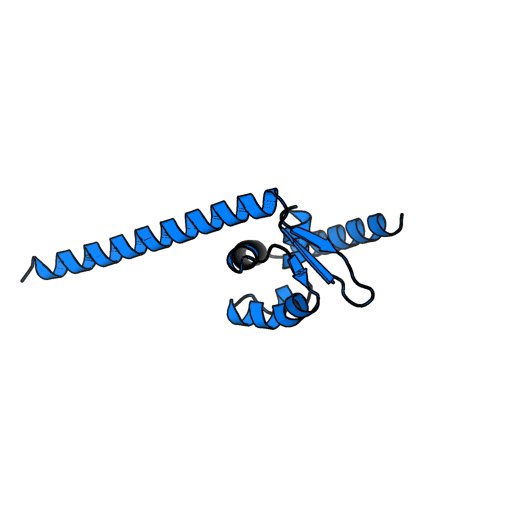57 25.633 1.00 57.59 129 SER A CA 1
ATOM 1033 C C . SER A 1 129 ? -14.770 20.398 25.629 1.00 57.59 129 SER A C 1
ATOM 1035 O O . SER A 1 129 ? -14.417 21.296 26.396 1.00 57.59 129 SER A O 1
ATOM 1037 N N . ILE A 1 130 ? -15.791 20.545 24.778 1.00 54.94 130 ILE A N 1
ATOM 1038 C CA . ILE A 1 130 ? -16.624 21.753 24.678 1.00 54.94 130 ILE A CA 1
ATOM 1039 C C . ILE A 1 130 ? -17.667 21.775 25.806 1.00 54.94 130 ILE A C 1
ATOM 1041 O O . ILE A 1 130 ? -17.863 22.818 26.430 1.00 54.94 130 ILE A O 1
ATOM 1045 N N . ASP A 1 131 ? -18.248 20.623 26.153 1.00 51.12 131 ASP A N 1
ATOM 1046 C CA . ASP A 1 131 ? -19.235 20.507 27.242 1.00 51.12 131 ASP A CA 1
ATOM 1047 C C . ASP A 1 131 ? -18.665 20.840 28.634 1.00 51.12 131 ASP A C 1
ATOM 1049 O O . ASP A 1 131 ? -19.373 21.368 29.494 1.00 51.12 131 ASP A O 1
ATOM 1053 N N . ILE A 1 132 ? -17.367 20.612 28.870 1.00 51.25 132 ILE A N 1
ATOM 1054 C CA . ILE A 1 132 ? -16.723 20.952 30.151 1.00 51.25 132 ILE A CA 1
ATOM 1055 C C . ILE A 1 132 ? -16.608 22.476 30.338 1.00 51.25 132 ILE A C 1
ATOM 1057 O O . ILE A 1 132 ? -16.718 22.958 31.464 1.00 51.25 132 ILE A O 1
ATOM 1061 N N . MET A 1 133 ? -16.447 23.257 29.260 1.00 52.25 133 MET A N 1
ATOM 1062 C CA . MET A 1 133 ? -16.332 24.723 29.351 1.00 52.25 133 MET A CA 1
ATOM 1063 C C . MET A 1 133 ? -17.658 25.426 29.681 1.00 52.25 133 MET A C 1
ATOM 1065 O O . MET A 1 133 ? -17.635 26.529 30.225 1.00 52.25 133 MET A O 1
ATOM 1069 N N . HIS A 1 134 ? -18.808 24.802 29.409 1.00 51.81 134 HIS A N 1
ATOM 1070 C CA . HIS A 1 134 ? -20.125 25.377 29.713 1.00 51.81 134 HIS A CA 1
ATOM 1071 C C . HIS A 1 134 ? -20.648 25.061 31.125 1.00 51.81 134 HIS A C 1
ATOM 1073 O O . HIS A 1 134 ? -21.583 25.718 31.577 1.00 51.81 134 HIS A O 1
ATOM 1079 N N . LEU A 1 135 ? -20.043 24.110 31.844 1.00 46.91 135 LEU A N 1
ATOM 1080 C CA . LEU A 1 135 ? -20.454 23.720 33.203 1.00 46.91 135 LEU A CA 1
ATOM 1081 C C . LEU A 1 135 ? -19.696 24.447 34.328 1.00 46.91 135 LEU A C 1
ATOM 1083 O O . LEU A 1 135 ? -20.017 24.259 35.499 1.00 46.91 135 LEU A O 1
ATOM 1087 N N . THR A 1 136 ? -18.705 25.279 33.996 1.00 52.66 136 THR A N 1
ATOM 1088 C CA . THR A 1 136 ? -17.913 26.055 34.969 1.00 52.66 136 THR A CA 1
ATOM 1089 C C . THR A 1 136 ? -18.189 27.564 34.936 1.00 52.66 136 THR A C 1
ATOM 1091 O O . THR A 1 136 ? -17.367 28.327 35.441 1.00 52.66 136 THR A O 1
ATOM 1094 N N . SER A 1 137 ? -19.296 28.003 34.322 1.00 43.78 137 SER A N 1
ATOM 1095 C CA . SER A 1 137 ? -19.741 29.412 34.330 1.00 43.78 137 SER A CA 1
ATOM 1096 C C . SER A 1 137 ? -20.758 29.690 35.432 1.00 43.78 137 SER A C 1
ATOM 1098 O O . SER A 1 137 ? -21.664 28.847 35.611 1.00 43.78 137 SER A O 1
#

Foldseek 3Di:
DVVVVVLVVLVVVLVVVCVPDDPVRVVLLVVLLLVVLLVCVVVVDQKDFPVNLVCVLVVCVVVVNPSVCSVVCSSVSVCVVVVQKDADADPPGRGGMIGGDPVSNVSSVVVVVVVVVVVVVVVVVVVVVVVVVVVPD